Protein AF-A0A535S924-F1 (afdb_monomer)

Sequence (146 aa):
MAGTTSQRAAWAAGCSEAEKDLAYVTSVAIASPSGWWLDVETANSWCGQPGTNCTDLSLNQYTIQGLIDTLAASSTGPVGIYSSSYQWSSIVGSLSVSGASADWYASGLRSGKHVAAYCGSRASFSGAPVSIVQYVTSSTDRDFAC

Radius of gyration: 15.62 Å; Cα contacts (8 Å, |Δi|>4): 280; chains: 1; bounding box: 39×35×44 Å

Mean predicted aligned error: 3.02 Å

pLDDT: mean 96.08, std 4.2, range [61.19, 98.81]

Structure (mmCIF, N/CA/C/O backbone):
data_AF-A0A535S924-F1
#
_entry.id   AF-A0A535S924-F1
#
loop_
_atom_site.group_PDB
_atom_site.id
_ato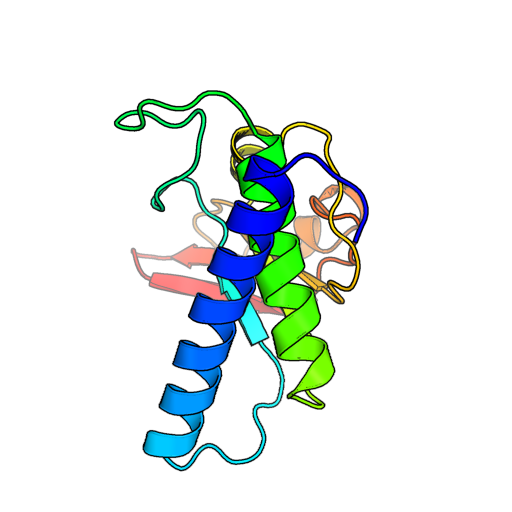m_site.type_symbol
_atom_site.label_atom_id
_atom_site.label_alt_id
_atom_site.label_comp_id
_atom_site.label_asym_id
_atom_site.label_entity_id
_atom_site.label_seq_id
_atom_site.pdbx_PDB_ins_code
_atom_site.Cartn_x
_atom_site.Cartn_y
_atom_site.Cartn_z
_atom_site.occupancy
_atom_site.B_iso_or_equiv
_atom_site.auth_seq_id
_atom_site.auth_comp_id
_atom_site.auth_asym_id
_atom_site.auth_atom_id
_atom_site.pdbx_PDB_model_num
ATOM 1 N N . MET A 1 1 ? -10.384 -3.509 20.148 1.00 61.19 1 MET A N 1
ATOM 2 C CA . MET A 1 1 ? -9.246 -2.849 19.479 1.00 61.19 1 MET A CA 1
ATOM 3 C C . MET A 1 1 ? -8.557 -1.909 20.462 1.00 61.19 1 MET A C 1
ATOM 5 O O . MET A 1 1 ? -9.249 -1.099 21.075 1.00 61.19 1 MET A O 1
ATOM 9 N N . ALA A 1 2 ? -7.244 -2.043 20.662 1.00 81.38 2 ALA A N 1
ATOM 10 C CA . ALA A 1 2 ? -6.459 -1.051 21.403 1.00 81.38 2 ALA A CA 1
ATOM 11 C C . ALA A 1 2 ? -6.297 0.240 20.569 1.00 81.38 2 ALA A C 1
ATOM 13 O O . ALA A 1 2 ? -6.602 0.235 19.381 1.00 81.38 2 ALA A O 1
ATOM 14 N N . GLY A 1 3 ? -5.870 1.341 21.188 1.00 92.38 3 GLY A N 1
ATOM 15 C CA . GLY A 1 3 ? -5.624 2.623 20.512 1.00 92.38 3 GLY A CA 1
ATOM 16 C C . GLY A 1 3 ? -6.442 3.788 21.076 1.00 92.38 3 GLY A C 1
ATOM 17 O O . GLY A 1 3 ? -7.324 3.612 21.920 1.00 92.38 3 GLY A O 1
ATOM 18 N N . THR A 1 4 ? -6.145 5.004 20.630 1.00 97.69 4 THR A N 1
ATOM 19 C CA . THR A 1 4 ? -6.910 6.217 20.951 1.00 97.69 4 THR A CA 1
ATOM 20 C C . THR A 1 4 ? -8.251 6.239 20.207 1.00 97.69 4 THR A C 1
ATOM 22 O O . THR A 1 4 ? -8.510 5.422 19.322 1.00 97.69 4 THR A O 1
ATOM 25 N N . THR A 1 5 ? -9.135 7.179 20.549 1.00 97.94 5 THR A N 1
ATOM 26 C CA . THR A 1 5 ? -10.388 7.379 19.797 1.00 97.94 5 THR A CA 1
ATOM 27 C C . THR A 1 5 ? -10.119 7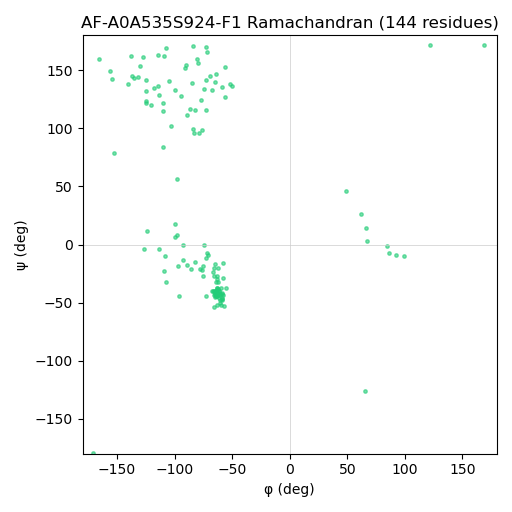.699 18.325 1.00 97.94 5 THR A C 1
ATOM 29 O O . THR A 1 5 ? -10.769 7.114 17.464 1.00 97.94 5 THR A O 1
ATOM 32 N N . SER A 1 6 ? -9.128 8.547 18.029 1.00 97.44 6 SER A N 1
ATOM 33 C CA . SER A 1 6 ? -8.752 8.895 16.652 1.00 97.44 6 SER A CA 1
ATOM 34 C C . SER A 1 6 ? -8.185 7.702 15.884 1.00 97.44 6 SER A C 1
ATOM 36 O O . SER A 1 6 ? -8.540 7.504 14.730 1.00 97.44 6 SER A O 1
ATOM 38 N N . GLN A 1 7 ? -7.370 6.864 16.530 1.00 98.25 7 GLN A N 1
ATOM 39 C CA . GLN A 1 7 ? -6.830 5.646 15.915 1.00 98.25 7 GLN A CA 1
ATOM 40 C C . GLN A 1 7 ? -7.934 4.640 15.570 1.00 98.25 7 GLN A C 1
ATOM 42 O O . GLN A 1 7 ? -7.972 4.117 14.461 1.00 98.25 7 GLN A O 1
ATOM 47 N N . ARG A 1 8 ? -8.894 4.417 16.479 1.00 98.44 8 ARG A N 1
ATOM 48 C CA . ARG A 1 8 ? -10.058 3.567 16.181 1.00 98.44 8 ARG A CA 1
ATOM 49 C C . ARG A 1 8 ? -10.922 4.133 15.053 1.00 98.44 8 ARG A C 1
ATOM 51 O O . ARG A 1 8 ? -11.439 3.363 14.253 1.00 98.44 8 ARG A O 1
ATOM 58 N N . ALA A 1 9 ? -11.076 5.456 14.983 1.00 98.25 9 ALA A N 1
ATOM 59 C CA . ALA A 1 9 ? -11.797 6.106 13.892 1.00 98.25 9 ALA A CA 1
ATOM 60 C C . ALA A 1 9 ? -11.060 5.964 12.548 1.00 98.25 9 ALA A C 1
ATOM 62 O O . ALA A 1 9 ? -11.703 5.697 11.540 1.00 98.25 9 ALA A O 1
ATOM 63 N N . ALA A 1 10 ? -9.728 6.082 12.537 1.00 98.31 10 ALA A N 1
ATOM 64 C CA . ALA A 1 10 ? -8.909 5.862 11.346 1.00 98.31 10 ALA A CA 1
ATOM 65 C C . ALA A 1 10 ? -9.011 4.411 10.847 1.00 98.31 10 ALA A C 1
ATOM 67 O O . ALA A 1 10 ? -9.261 4.176 9.670 1.00 98.31 10 ALA A O 1
ATOM 68 N N . TRP A 1 11 ? -8.945 3.436 11.757 1.00 98.62 11 TRP A N 1
ATOM 69 C CA . TRP A 1 11 ? -9.200 2.036 11.410 1.00 98.62 11 TRP A CA 1
ATOM 70 C C . TRP A 1 11 ? -10.594 1.823 10.826 1.00 98.62 11 TRP A C 1
ATOM 72 O O . TRP A 1 11 ? -10.717 1.223 9.765 1.00 98.62 11 TRP A O 1
ATOM 82 N N . ALA A 1 12 ? -11.632 2.388 11.449 1.00 98.56 12 ALA A N 1
ATOM 83 C CA . ALA A 1 12 ? -12.994 2.302 10.924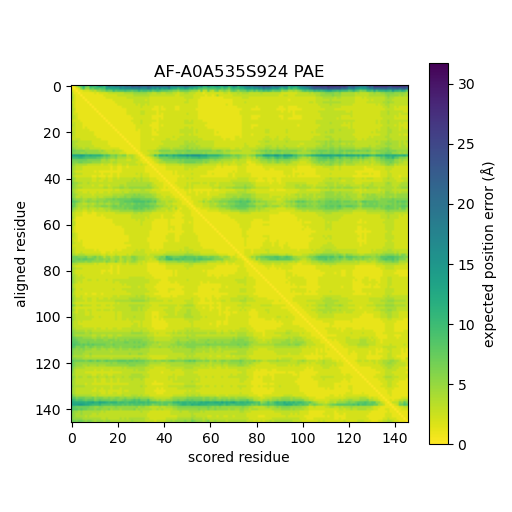 1.00 98.56 12 ALA A CA 1
ATOM 84 C C . ALA A 1 12 ? -13.141 2.970 9.543 1.00 98.56 12 ALA A C 1
ATOM 86 O O . ALA A 1 12 ? -13.924 2.499 8.721 1.00 98.56 12 ALA A O 1
ATOM 87 N N . ALA A 1 13 ? -12.383 4.036 9.260 1.00 98.06 13 ALA A N 1
ATOM 88 C CA . ALA A 1 13 ? -12.326 4.626 7.925 1.00 98.06 13 ALA A CA 1
ATOM 89 C C . ALA A 1 13 ? -11.720 3.643 6.911 1.00 98.06 13 ALA A C 1
ATOM 91 O O . ALA A 1 13 ? -12.297 3.449 5.847 1.00 98.06 13 ALA A O 1
ATOM 92 N N . GLY A 1 14 ? -10.629 2.957 7.269 1.00 98.44 14 GLY A N 1
ATOM 93 C CA . GLY A 1 14 ? -10.061 1.877 6.457 1.00 98.44 14 GLY A CA 1
ATOM 94 C C . GLY A 1 14 ? -11.047 0.737 6.192 1.00 98.44 14 GLY A C 1
ATOM 95 O O . GLY A 1 14 ? -11.175 0.289 5.056 1.00 98.44 14 GLY A O 1
ATOM 96 N N . CYS A 1 15 ? -11.801 0.314 7.211 1.00 98.69 15 CYS A N 1
ATOM 97 C CA . CYS A 1 15 ? -12.865 -0.679 7.045 1.00 98.69 15 CYS A CA 1
ATOM 98 C C . CYS A 1 15 ? -13.932 -0.219 6.046 1.00 98.69 15 CYS A C 1
ATOM 100 O O . CYS A 1 15 ? -14.306 -0.973 5.155 1.00 98.69 15 CYS A O 1
ATOM 102 N N . SER A 1 16 ? -14.382 1.032 6.166 1.00 98.62 16 SER A N 1
ATOM 103 C CA . SER A 1 16 ? -15.393 1.613 5.279 1.00 98.62 16 SER A CA 1
ATOM 104 C C . SER A 1 16 ? -14.935 1.658 3.818 1.00 98.62 16 SER A C 1
ATOM 106 O O . SER A 1 16 ? -15.719 1.353 2.922 1.00 98.62 16 SER A O 1
ATOM 108 N N . GLU A 1 17 ? -13.665 1.984 3.550 1.00 98.19 17 GLU A N 1
ATOM 109 C CA . GLU A 1 17 ? -13.128 1.930 2.183 1.00 98.19 17 GLU A CA 1
ATOM 110 C C . GLU A 1 17 ? -13.072 0.488 1.646 1.00 98.19 17 GLU A C 1
ATOM 112 O O . GLU A 1 17 ? -13.545 0.237 0.539 1.00 98.19 17 GLU A O 1
ATOM 117 N N . ALA A 1 18 ? -12.629 -0.488 2.449 1.00 98.06 18 ALA A N 1
ATOM 118 C CA . ALA A 1 18 ? -12.650 -1.898 2.043 1.00 98.06 18 ALA A CA 1
ATOM 119 C C . ALA A 1 18 ? -14.075 -2.414 1.763 1.00 98.06 18 ALA A C 1
ATOM 121 O O . ALA A 1 18 ? -14.292 -3.153 0.805 1.00 98.06 18 ALA A O 1
ATOM 122 N N . GLU A 1 19 ? -15.065 -2.022 2.569 1.00 97.94 19 GLU A N 1
ATOM 123 C CA . GLU A 1 19 ? -16.474 -2.370 2.344 1.00 97.94 19 GLU A CA 1
ATOM 124 C C . GLU A 1 19 ? -17.005 -1.797 1.023 1.00 97.94 19 GLU A C 1
ATOM 126 O O . GLU A 1 19 ? -17.747 -2.482 0.312 1.00 97.94 19 GLU A O 1
ATOM 131 N N . LYS A 1 20 ? -16.604 -0.573 0.651 1.00 97.94 20 LYS A N 1
ATOM 132 C CA . LYS A 1 20 ? -16.951 0.010 -0.655 1.00 97.94 20 LYS A CA 1
ATOM 133 C C . LYS A 1 20 ? -16.334 -0.780 -1.802 1.00 97.94 20 LYS A C 1
ATOM 135 O O . LYS A 1 20 ? -17.035 -1.052 -2.776 1.00 97.94 20 LYS A O 1
ATOM 140 N N . ASP A 1 21 ? -15.073 -1.181 -1.682 1.00 96.56 21 ASP A N 1
ATOM 141 C CA . ASP A 1 21 ? -14.391 -1.973 -2.708 1.00 96.56 21 ASP A CA 1
ATOM 142 C C . ASP A 1 21 ? -15.031 -3.359 -2.870 1.00 96.56 21 ASP A C 1
ATOM 144 O O . ASP A 1 21 ? -15.296 -3.804 -3.990 1.00 96.56 21 ASP A O 1
ATOM 148 N N . LEU A 1 22 ? -15.379 -4.016 -1.760 1.00 95.81 22 LEU A N 1
ATOM 149 C CA . LEU A 1 22 ? -16.123 -5.281 -1.745 1.00 95.81 22 LEU A CA 1
ATOM 150 C C . LEU A 1 22 ? -17.508 -5.144 -2.403 1.00 95.81 22 LEU A C 1
ATOM 152 O O . LEU A 1 22 ? -17.926 -5.999 -3.196 1.00 95.81 22 LEU A O 1
ATOM 156 N N . ALA A 1 23 ? -18.221 -4.053 -2.118 1.00 95.81 23 ALA A N 1
ATOM 157 C CA . ALA A 1 23 ? -19.492 -3.749 -2.766 1.00 95.81 23 ALA A CA 1
ATOM 158 C C . ALA A 1 23 ? -19.311 -3.489 -4.270 1.00 95.81 23 ALA A C 1
ATOM 160 O O . ALA A 1 23 ? -20.112 -3.967 -5.079 1.00 95.81 23 ALA A O 1
ATOM 161 N N . TYR A 1 24 ? -18.243 -2.789 -4.661 1.00 96.38 24 TYR A N 1
ATOM 162 C CA . TYR A 1 24 ? -17.933 -2.511 -6.059 1.00 96.38 24 TYR A CA 1
ATOM 163 C C . TYR A 1 24 ? -17.657 -3.795 -6.844 1.00 96.38 24 TYR A C 1
ATOM 165 O O . TYR A 1 24 ? -18.323 -4.025 -7.855 1.00 96.38 24 TYR A O 1
ATOM 173 N N . VAL A 1 25 ? -16.758 -4.668 -6.375 1.00 95.00 25 VAL A N 1
ATOM 174 C CA . VAL A 1 25 ? -16.454 -5.933 -7.074 1.00 95.00 25 VAL A CA 1
ATOM 175 C C . VAL A 1 25 ? -17.700 -6.812 -7.209 1.00 95.00 25 VAL A C 1
ATOM 177 O O . VAL A 1 25 ? -17.943 -7.381 -8.274 1.00 95.00 25 VAL A O 1
ATOM 180 N N . THR A 1 26 ? -18.562 -6.822 -6.188 1.00 93.94 26 THR A N 1
ATOM 181 C CA . THR A 1 26 ? -19.865 -7.500 -6.244 1.00 93.94 26 THR A CA 1
ATOM 182 C C . THR A 1 26 ? -20.764 -6.892 -7.3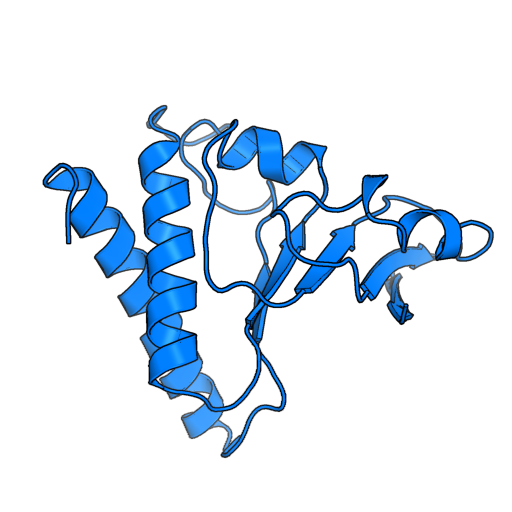24 1.00 93.94 26 THR A C 1
ATOM 184 O O . THR A 1 26 ? -21.380 -7.623 -8.100 1.00 93.94 26 THR A O 1
ATOM 187 N N . SER A 1 27 ? -20.815 -5.558 -7.421 1.00 96.69 27 SER A N 1
ATOM 188 C CA . SER A 1 27 ? -21.646 -4.843 -8.401 1.00 96.69 27 SER A CA 1
ATOM 189 C C . SER A 1 27 ? -21.251 -5.117 -9.857 1.00 96.69 27 SER A C 1
ATOM 191 O O . SER A 1 27 ? -22.107 -5.077 -10.740 1.00 96.69 27 SER A O 1
ATOM 193 N N . VAL A 1 28 ? -19.981 -5.456 -10.104 1.00 96.88 28 VAL A N 1
ATOM 194 C CA . VAL A 1 28 ? -19.461 -5.843 -11.427 1.00 96.88 28 VAL A CA 1
ATOM 195 C C . VAL A 1 28 ? -19.346 -7.364 -11.600 1.00 96.88 28 VAL A C 1
ATOM 197 O O . VAL A 1 28 ? -18.665 -7.837 -12.507 1.00 96.88 28 VAL A O 1
ATOM 200 N N . ALA A 1 29 ? -20.034 -8.137 -10.752 1.00 95.56 29 ALA A N 1
ATOM 201 C CA . ALA A 1 29 ? -20.113 -9.599 -10.790 1.00 95.56 29 ALA A CA 1
ATOM 202 C C . ALA A 1 29 ? -18.772 -10.344 -10.610 1.00 95.56 29 ALA A C 1
ATOM 204 O O . ALA A 1 29 ? -18.628 -11.492 -11.038 1.00 95.56 29 ALA A O 1
ATOM 205 N N . ILE A 1 30 ? -17.798 -9.736 -9.927 1.00 92.12 30 ILE A N 1
ATOM 206 C CA . ILE A 1 30 ? -16.589 -10.426 -9.467 1.00 92.12 30 ILE A CA 1
ATOM 207 C C . ILE A 1 30 ? -16.921 -11.111 -8.135 1.00 92.12 30 ILE A C 1
ATOM 209 O O . ILE A 1 30 ? -16.950 -10.483 -7.082 1.00 92.12 30 ILE A O 1
ATOM 213 N N . ALA A 1 31 ? -17.191 -12.416 -8.188 1.00 81.25 31 ALA A N 1
ATOM 214 C CA . ALA A 1 31 ? -17.651 -13.184 -7.025 1.00 81.25 31 ALA A CA 1
ATOM 215 C C . ALA A 1 31 ? -16.520 -13.723 -6.128 1.00 81.25 31 ALA A C 1
ATOM 217 O O . ALA A 1 31 ? -16.758 -14.090 -4.979 1.00 81.25 31 ALA A O 1
ATOM 218 N N . SER A 1 32 ? -15.296 -13.851 -6.645 1.00 85.00 32 SER A N 1
ATOM 219 C CA . SER A 1 32 ? -14.168 -14.448 -5.913 1.00 85.00 32 SER A CA 1
ATOM 220 C C . SER A 1 32 ? -12.845 -13.871 -6.420 1.00 85.00 32 SER A C 1
ATOM 222 O O . SER A 1 32 ? -12.177 -14.504 -7.243 1.00 85.00 32 SER A O 1
ATOM 224 N N . PRO A 1 33 ? -12.478 -12.648 -5.996 1.00 89.00 33 PRO A N 1
ATOM 225 C CA . PRO A 1 33 ? -11.202 -12.060 -6.378 1.00 89.00 33 PRO A CA 1
ATOM 226 C C . PRO A 1 33 ? -10.052 -12.961 -5.915 1.00 89.00 33 PRO A C 1
ATOM 228 O O . PRO A 1 33 ? -10.042 -13.461 -4.790 1.00 89.00 33 PRO A O 1
ATOM 231 N N . SER A 1 34 ? -9.066 -13.174 -6.790 1.00 92.50 34 SER A N 1
ATOM 232 C CA . SER A 1 34 ? -7.892 -14.003 -6.480 1.00 92.50 34 SER A CA 1
ATOM 233 C C . SER A 1 34 ? -6.941 -13.355 -5.472 1.00 92.50 34 SER A C 1
ATOM 235 O O . SER A 1 34 ? -6.011 -14.010 -5.019 1.00 92.50 34 SER A O 1
ATOM 237 N N . GLY A 1 35 ? -7.163 -12.087 -5.131 1.00 95.19 35 GLY A N 1
ATOM 238 C CA . GLY A 1 35 ? -6.407 -11.320 -4.154 1.00 95.19 35 GLY A CA 1
ATOM 239 C C . GLY A 1 35 ? -6.764 -9.838 -4.226 1.00 95.19 35 GLY A C 1
ATOM 240 O O . GLY A 1 35 ? -7.466 -9.404 -5.142 1.00 95.19 35 GLY A O 1
ATOM 241 N N . TRP A 1 36 ? -6.255 -9.081 -3.264 1.00 97.62 36 TRP A N 1
ATOM 242 C CA . TRP A 1 36 ? -6.398 -7.636 -3.153 1.00 97.62 36 TRP A CA 1
ATOM 243 C C . TRP A 1 36 ? -5.021 -6.993 -3.067 1.00 97.62 36 TRP A C 1
ATOM 245 O O . TRP A 1 36 ? -4.138 -7.525 -2.399 1.00 97.62 36 TRP A O 1
ATOM 255 N N . TRP A 1 37 ? -4.848 -5.842 -3.709 1.00 98.00 37 TRP A N 1
ATOM 256 C CA . TRP A 1 37 ? -3.645 -5.024 -3.588 1.00 98.00 37 TRP A CA 1
ATOM 257 C C . TRP A 1 37 ? -4.036 -3.653 -3.061 1.00 98.00 37 TRP A C 1
ATOM 259 O O . TRP A 1 37 ? -4.831 -2.956 -3.685 1.00 98.00 37 TRP A O 1
ATOM 269 N N . LEU A 1 38 ? -3.486 -3.281 -1.908 1.00 98.50 38 LEU A N 1
ATOM 270 C CA . LEU A 1 38 ? -3.640 -1.939 -1.361 1.00 98.50 38 LEU A CA 1
ATOM 271 C C . LEU A 1 38 ? -2.622 -1.015 -2.021 1.00 98.50 38 LEU A C 1
ATOM 273 O O . LEU A 1 38 ? -1.419 -1.202 -1.839 1.00 98.50 38 LEU A O 1
ATOM 277 N N . ASP A 1 39 ? -3.100 -0.022 -2.761 1.00 98.06 39 ASP A N 1
ATOM 278 C CA . ASP A 1 39 ? -2.253 1.009 -3.355 1.00 98.06 39 ASP A CA 1
ATOM 279 C C . ASP A 1 39 ? -1.869 2.059 -2.297 1.00 98.06 39 ASP A C 1
ATOM 281 O O . ASP A 1 39 ? -2.637 2.968 -1.962 1.00 98.06 39 ASP A O 1
ATOM 285 N N . VAL A 1 40 ? -0.686 1.890 -1.698 1.00 98.50 40 VAL A N 1
ATOM 286 C CA . VAL A 1 40 ? -0.178 2.760 -0.632 1.00 98.50 40 VAL A CA 1
ATOM 287 C C . VAL A 1 40 ? 0.995 3.574 -1.160 1.00 98.50 40 VAL A C 1
ATOM 289 O O . VAL A 1 40 ? 2.169 3.254 -0.953 1.00 98.50 40 VAL A O 1
ATOM 292 N N . GLU A 1 41 ? 0.666 4.682 -1.815 1.00 97.25 41 GLU A N 1
ATOM 293 C CA . GLU A 1 41 ? 1.645 5.591 -2.397 1.00 97.25 41 GLU A CA 1
ATOM 294 C C . GLU A 1 41 ? 1.463 7.053 -1.974 1.00 97.25 41 GLU A C 1
ATOM 296 O O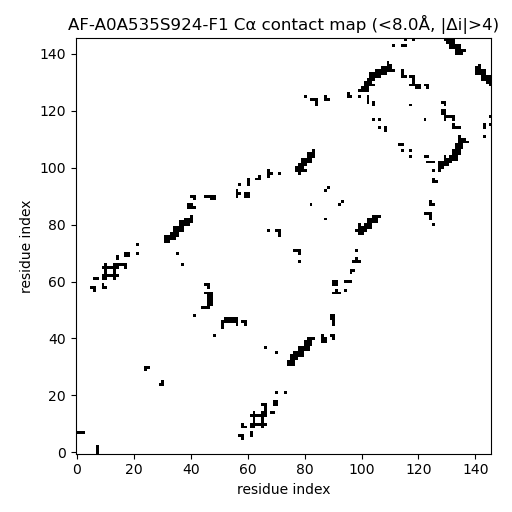 . GLU A 1 41 ? 0.408 7.480 -1.505 1.00 97.25 41 GLU A O 1
ATOM 301 N N . THR A 1 42 ? 2.517 7.852 -2.146 1.00 96.50 42 THR A N 1
ATOM 302 C CA . THR A 1 42 ? 2.542 9.281 -1.783 1.00 96.50 42 THR A CA 1
ATOM 303 C C . THR A 1 42 ? 1.696 10.166 -2.700 1.00 96.50 42 THR A C 1
ATOM 305 O O . THR A 1 42 ? 1.565 11.354 -2.425 1.00 96.50 42 THR A O 1
ATOM 308 N N . ALA A 1 43 ? 1.151 9.624 -3.795 1.00 93.56 43 ALA A N 1
ATOM 309 C CA . ALA A 1 43 ? 0.165 10.322 -4.619 1.00 93.56 43 ALA A CA 1
ATOM 310 C C . ALA A 1 43 ? -1.228 10.359 -3.955 1.00 93.56 43 ALA A C 1
ATOM 312 O O . ALA A 1 43 ? -2.044 11.218 -4.293 1.00 93.56 43 ALA A O 1
ATOM 313 N N . ASN A 1 44 ? -1.474 9.479 -2.977 1.00 93.62 44 ASN A N 1
ATOM 314 C CA . ASN A 1 44 ? -2.692 9.455 -2.170 1.00 93.62 44 ASN A CA 1
ATOM 315 C C . ASN A 1 44 ? -2.610 10.439 -0.988 1.00 93.62 44 ASN A C 1
ATOM 317 O O . ASN A 1 44 ? -1.565 11.016 -0.679 1.00 93.62 44 ASN A O 1
ATOM 321 N N . SER A 1 45 ? -3.737 10.643 -0.304 1.00 92.00 45 SER A N 1
ATOM 322 C CA . SER A 1 45 ? -3.829 11.563 0.838 1.00 92.00 45 SER A CA 1
ATOM 323 C C . SER A 1 45 ? -3.511 10.858 2.156 1.00 92.00 45 SER A C 1
ATOM 325 O O . SER A 1 45 ? -4.309 10.060 2.640 1.00 92.00 45 SER A O 1
ATOM 327 N N . TRP A 1 46 ? -2.380 11.205 2.773 1.00 96.81 46 TRP A N 1
ATOM 328 C CA . TRP A 1 46 ? -1.923 10.621 4.039 1.00 96.81 46 TRP A CA 1
ATOM 329 C C . TRP A 1 46 ? -1.509 11.700 5.038 1.00 96.81 46 TRP A C 1
ATOM 331 O O . TRP A 1 46 ? -0.904 12.701 4.653 1.00 96.81 46 TRP A O 1
ATOM 341 N N . CYS A 1 47 ? -1.764 11.485 6.334 1.00 96.69 47 CYS A N 1
ATOM 342 C CA . CYS A 1 47 ? -1.198 12.335 7.384 1.00 96.69 47 CYS A CA 1
ATOM 343 C C . CYS A 1 47 ? 0.325 12.438 7.214 1.00 96.69 47 CYS A C 1
ATOM 345 O O . CYS A 1 47 ? 0.984 11.440 6.932 1.00 96.69 47 CYS A O 1
ATOM 347 N N . GLY A 1 48 ? 0.882 13.635 7.384 1.00 94.94 48 GLY A N 1
ATOM 348 C CA . GLY A 1 48 ? 2.305 13.922 7.208 1.00 94.94 48 GLY A CA 1
ATOM 349 C C . GLY A 1 48 ? 2.718 14.254 5.771 1.00 94.94 48 GLY A C 1
ATOM 350 O O . GLY A 1 48 ? 3.853 14.680 5.571 1.00 94.94 48 GLY A O 1
ATOM 351 N N . GLN A 1 49 ? 1.824 14.115 4.783 1.00 94.12 49 GLN A N 1
ATOM 352 C CA . GLN A 1 49 ? 2.101 14.483 3.391 1.00 94.12 49 GLN A CA 1
ATOM 353 C C . GLN A 1 49 ? 1.719 15.941 3.081 1.00 94.12 49 GLN A C 1
ATOM 355 O O . GLN A 1 49 ? 0.824 16.501 3.732 1.00 94.12 49 GLN A O 1
ATOM 360 N N . PRO A 1 50 ? 2.359 16.569 2.072 1.00 92.69 50 PRO A N 1
ATOM 361 C CA . PRO A 1 50 ? 1.986 17.899 1.602 1.00 92.69 50 PRO A CA 1
ATOM 362 C C . PRO A 1 50 ? 0.486 18.010 1.310 1.00 92.69 50 PRO A C 1
ATOM 364 O O . PRO A 1 50 ? -0.110 17.123 0.709 1.00 92.69 50 PRO A O 1
ATOM 367 N N . GLY A 1 51 ? -0.130 19.114 1.734 1.00 89.50 51 GLY A N 1
ATOM 368 C CA . GLY A 1 51 ? -1.568 19.340 1.549 1.00 89.50 51 GLY A CA 1
ATOM 369 C C . GLY A 1 51 ? -2.465 18.716 2.624 1.00 89.50 51 GLY A C 1
ATOM 370 O O . GLY A 1 51 ? -3.672 18.935 2.585 1.00 89.50 51 GLY A O 1
ATOM 371 N N . THR A 1 52 ? -1.906 18.014 3.617 1.00 91.25 52 THR A N 1
ATOM 372 C CA . THR A 1 52 ? -2.667 17.515 4.774 1.00 91.25 52 THR A CA 1
ATOM 373 C C . THR A 1 52 ? -2.395 18.343 6.031 1.00 91.25 52 THR A C 1
ATOM 375 O O . THR A 1 52 ? -1.267 18.752 6.296 1.00 91.25 52 THR A O 1
ATOM 378 N N . ASN A 1 53 ? -3.434 18.596 6.832 1.00 92.81 53 ASN A N 1
ATOM 379 C CA . ASN A 1 53 ? -3.305 19.237 8.146 1.00 92.81 53 ASN A CA 1
ATOM 380 C C . ASN A 1 53 ? -3.294 18.178 9.261 1.00 92.81 53 ASN A C 1
ATOM 382 O O . ASN A 1 53 ? -4.159 18.156 10.135 1.00 92.81 53 ASN A O 1
ATOM 386 N N . CYS A 1 54 ? -2.363 17.232 9.164 1.00 94.62 54 CYS A N 1
ATOM 387 C CA . CYS A 1 54 ? -2.214 16.117 10.092 1.00 94.62 54 CYS A CA 1
ATOM 388 C C . CYS A 1 54 ? -0.760 15.637 10.078 1.00 94.62 54 CYS A C 1
ATOM 390 O O . CYS A 1 54 ? -0.148 15.602 9.016 1.00 94.62 54 CYS A O 1
ATOM 392 N N . THR A 1 55 ? -0.206 15.246 11.227 1.00 95.69 55 THR A N 1
ATOM 393 C CA . THR A 1 55 ? 1.180 14.740 11.349 1.00 95.69 55 THR A CA 1
ATOM 394 C C . THR A 1 55 ? 1.276 13.376 12.035 1.00 95.69 55 THR A C 1
ATOM 396 O O . THR A 1 55 ? 2.361 12.807 12.126 1.00 95.69 55 THR A O 1
ATOM 399 N N . ASP A 1 56 ? 0.156 12.834 12.516 1.00 97.31 56 ASP A N 1
ATOM 400 C CA . ASP A 1 56 ? 0.119 11.559 13.230 1.00 97.31 56 ASP A CA 1
ATOM 401 C C . ASP A 1 56 ? 0.069 10.384 12.242 1.00 97.31 56 ASP A C 1
ATOM 403 O O . ASP A 1 56 ? -0.998 9.988 11.768 1.00 97.31 56 ASP A O 1
ATOM 407 N N . LEU A 1 57 ? 1.238 9.811 11.940 1.00 98.19 57 LEU A N 1
ATOM 408 C CA . LEU A 1 57 ? 1.364 8.663 11.033 1.00 98.19 57 LEU A CA 1
ATOM 409 C C . LEU A 1 57 ? 0.692 7.393 11.575 1.00 98.19 57 LEU A C 1
ATOM 411 O O . LEU A 1 57 ? 0.412 6.475 10.804 1.00 98.19 57 LEU A O 1
ATOM 415 N N . SER A 1 58 ? 0.387 7.329 12.879 1.00 98.19 58 SER A N 1
ATOM 416 C CA . SER A 1 58 ? -0.360 6.193 13.421 1.00 98.19 58 SER A CA 1
ATOM 417 C C . SER A 1 58 ? -1.780 6.137 12.871 1.00 98.19 58 SER A C 1
ATOM 419 O O . SER A 1 58 ? -2.321 5.049 12.718 1.00 98.19 58 SER A O 1
ATOM 421 N N . LEU A 1 59 ? -2.364 7.271 12.470 1.00 98.44 59 LEU A N 1
ATOM 422 C CA . LEU A 1 59 ? -3.666 7.267 11.806 1.00 98.44 59 LEU A CA 1
ATOM 423 C C . LEU A 1 59 ? -3.590 6.550 10.454 1.00 98.44 59 LEU A C 1
ATOM 425 O O . LEU A 1 59 ? -4.439 5.713 10.173 1.00 98.44 59 LEU A O 1
ATOM 429 N N . ASN A 1 60 ? -2.532 6.783 9.669 1.00 98.50 60 ASN A N 1
ATOM 430 C CA . ASN A 1 60 ? -2.317 6.077 8.402 1.00 98.50 60 ASN A CA 1
ATOM 431 C C . ASN A 1 60 ? -2.161 4.565 8.633 1.00 98.50 60 ASN A C 1
ATOM 433 O O . ASN A 1 60 ? -2.808 3.768 7.957 1.00 98.50 60 ASN A O 1
ATOM 437 N N . GLN A 1 61 ? -1.350 4.169 9.624 1.00 98.5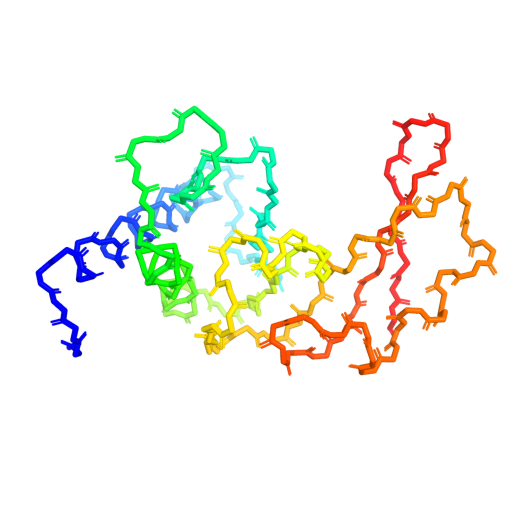0 61 GLN A N 1
ATOM 438 C CA . GLN A 1 61 ? -1.147 2.758 9.968 1.00 98.50 61 GLN A CA 1
ATOM 439 C C . GLN A 1 61 ? -2.455 2.070 10.390 1.00 98.50 61 GLN A C 1
ATOM 441 O O . GLN A 1 61 ? -2.730 0.964 9.926 1.00 98.50 61 GLN A O 1
ATOM 446 N N . TYR A 1 62 ? -3.286 2.719 11.214 1.00 98.69 62 TYR A N 1
ATOM 447 C CA . TYR A 1 62 ? -4.587 2.173 11.614 1.00 98.69 62 TYR A CA 1
ATOM 448 C C . TYR A 1 62 ? -5.558 2.078 10.431 1.00 98.69 62 TYR A C 1
ATOM 450 O O . TYR A 1 62 ? -6.241 1.064 10.314 1.00 98.69 62 TYR A O 1
ATOM 458 N N . THR A 1 63 ? -5.591 3.069 9.532 1.00 98.62 63 THR A N 1
ATOM 459 C CA . THR A 1 63 ? -6.388 3.005 8.293 1.00 98.62 63 THR A CA 1
ATOM 460 C C . THR A 1 63 ? -5.981 1.813 7.428 1.00 98.62 63 THR A C 1
ATOM 462 O O . THR A 1 63 ? -6.838 1.038 7.011 1.00 98.62 63 THR A O 1
ATOM 465 N N . ILE A 1 64 ? -4.678 1.608 7.203 1.00 98.69 64 ILE A N 1
ATOM 466 C CA . ILE A 1 64 ? -4.180 0.464 6.423 1.00 98.69 64 ILE A CA 1
ATOM 467 C C . ILE A 1 64 ? -4.528 -0.860 7.118 1.00 98.69 64 ILE A C 1
ATOM 469 O O . ILE A 1 64 ? -4.964 -1.799 6.458 1.00 98.69 64 ILE A O 1
ATOM 473 N N . GLN A 1 65 ? -4.414 -0.938 8.448 1.00 98.69 65 GLN A N 1
ATOM 474 C CA . GLN A 1 65 ? -4.824 -2.134 9.189 1.00 98.69 65 GLN A CA 1
ATOM 475 C C . GLN A 1 65 ? -6.333 -2.406 9.053 1.00 98.69 65 GLN A C 1
ATO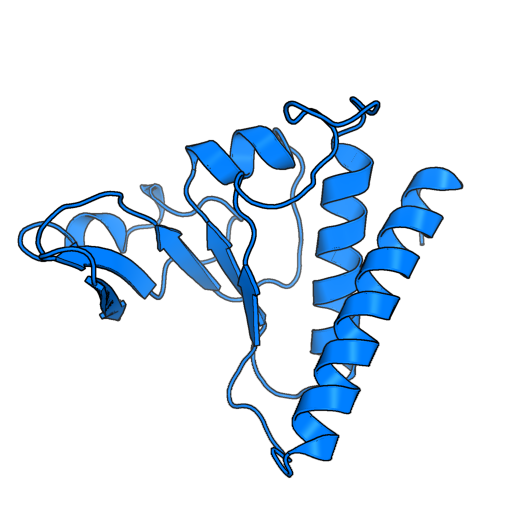M 477 O O . GLN A 1 65 ? -6.723 -3.559 8.915 1.00 98.69 65 GLN A O 1
ATOM 482 N N . GLY A 1 66 ? -7.177 -1.368 9.027 1.00 98.50 66 GLY A N 1
ATOM 483 C CA . GLY A 1 66 ? -8.625 -1.502 8.818 1.00 98.50 66 GLY A CA 1
ATOM 484 C C . GLY A 1 66 ? -8.990 -2.061 7.449 1.00 98.50 66 GLY A C 1
ATOM 485 O O . GLY A 1 66 ? -9.863 -2.928 7.354 1.00 98.50 66 GLY A O 1
ATOM 486 N N . LEU A 1 67 ? -8.275 -1.632 6.405 1.00 98.69 67 LEU A N 1
ATOM 487 C CA . LEU A 1 67 ? -8.385 -2.211 5.065 1.00 98.69 67 LEU A CA 1
ATOM 488 C C . LEU A 1 67 ? -8.036 -3.708 5.086 1.00 98.69 67 LEU A C 1
ATOM 490 O O . LEU A 1 67 ? -8.835 -4.533 4.644 1.00 98.69 67 LEU A O 1
ATOM 494 N N . ILE A 1 68 ? -6.871 -4.065 5.645 1.00 98.50 68 ILE A N 1
ATOM 495 C CA . ILE A 1 68 ? -6.396 -5.458 5.700 1.00 98.50 68 ILE A CA 1
ATOM 496 C C . ILE A 1 68 ? -7.372 -6.344 6.479 1.00 98.50 68 ILE A C 1
ATOM 498 O O . ILE A 1 68 ? -7.775 -7.389 5.971 1.00 98.50 68 ILE A 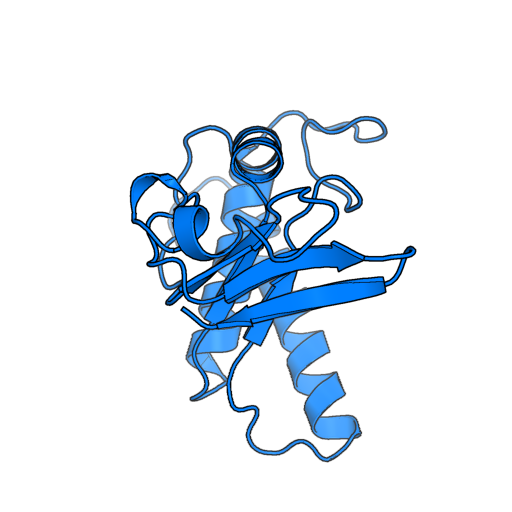O 1
ATOM 502 N N . ASP A 1 69 ? -7.775 -5.927 7.682 1.00 98.12 69 ASP A N 1
ATOM 503 C CA . ASP A 1 69 ? -8.660 -6.706 8.555 1.00 98.12 69 ASP A CA 1
ATOM 504 C C . ASP A 1 69 ? -10.003 -6.998 7.871 1.00 98.12 69 ASP A C 1
ATOM 506 O O . ASP A 1 69 ? -10.509 -8.120 7.919 1.00 98.12 69 ASP A O 1
ATOM 510 N N . THR A 1 70 ? -10.568 -5.995 7.197 1.00 98.12 70 THR A N 1
ATOM 511 C CA . THR A 1 70 ? -11.887 -6.092 6.557 1.00 98.12 70 THR A CA 1
ATOM 512 C C . THR A 1 70 ? -11.850 -6.969 5.312 1.00 98.12 70 THR A C 1
ATOM 514 O O . THR A 1 70 ? -12.720 -7.828 5.136 1.00 98.12 70 THR A O 1
ATOM 517 N N . LEU A 1 71 ? -10.828 -6.802 4.467 1.00 97.38 71 LEU A N 1
ATOM 518 C CA . LEU A 1 71 ? -10.639 -7.633 3.279 1.00 97.38 71 LEU A CA 1
ATOM 519 C C . LEU A 1 71 ? -10.361 -9.088 3.662 1.00 97.38 71 LEU A C 1
ATOM 521 O O . LEU A 1 71 ? -10.995 -9.986 3.114 1.00 97.38 71 LEU A O 1
ATOM 525 N N . ALA A 1 72 ? -9.487 -9.331 4.641 1.00 95.81 72 ALA A N 1
ATOM 526 C CA . ALA A 1 72 ? -9.174 -10.681 5.108 1.00 95.81 72 ALA A CA 1
ATOM 527 C C . ALA A 1 72 ? -10.383 -11.386 5.750 1.00 95.81 72 ALA A C 1
ATOM 529 O O . ALA A 1 72 ? -10.519 -12.602 5.636 1.00 95.81 72 ALA A O 1
ATOM 530 N N . ALA A 1 73 ? -11.275 -10.641 6.410 1.00 95.81 73 ALA A N 1
ATOM 531 C CA . ALA A 1 73 ? -12.501 -11.196 6.981 1.00 95.81 73 ALA A CA 1
ATOM 532 C C . ALA A 1 73 ? -13.584 -11.498 5.928 1.00 95.81 73 ALA A C 1
ATOM 534 O O . ALA A 1 73 ? -14.421 -12.374 6.149 1.00 95.81 73 ALA A O 1
ATOM 535 N N . SER A 1 74 ? -13.580 -10.781 4.801 1.00 92.94 74 SER A N 1
ATOM 536 C CA . SER A 1 74 ? -14.672 -10.804 3.812 1.00 92.94 74 SER A CA 1
ATOM 537 C C . SER A 1 74 ? -14.317 -11.517 2.504 1.00 92.94 74 SER A C 1
ATOM 539 O O . SER A 1 74 ? -15.191 -11.755 1.673 1.00 92.94 74 SER A O 1
ATOM 541 N N . SER A 1 75 ? -13.044 -11.854 2.297 1.00 88.94 75 SER A N 1
ATOM 542 C CA . SER A 1 75 ? -12.523 -12.467 1.077 1.00 88.94 75 SER A CA 1
ATOM 543 C C . SER A 1 75 ? -11.554 -13.598 1.410 1.00 88.94 75 SER A C 1
ATOM 545 O O . SER A 1 75 ? -10.780 -13.524 2.357 1.00 88.94 75 SER A O 1
ATOM 547 N N . THR A 1 76 ? -11.558 -14.647 0.588 1.00 88.62 76 THR A N 1
ATOM 548 C CA . THR A 1 76 ? -10.578 -15.743 0.673 1.00 88.62 76 THR A CA 1
ATOM 549 C C . THR A 1 76 ? -9.258 -15.415 -0.024 1.00 88.62 76 THR A C 1
ATOM 551 O O . THR A 1 76 ? -8.278 -16.135 0.152 1.00 88.62 76 THR A O 1
ATOM 554 N N . GLY A 1 77 ? -9.238 -14.378 -0.866 1.00 92.12 77 GLY A N 1
ATOM 555 C CA . GLY A 1 77 ? -8.038 -13.945 -1.576 1.00 92.12 77 GLY A CA 1
ATOM 556 C C . GLY A 1 77 ? -7.024 -13.258 -0.644 1.00 92.12 77 GLY A C 1
ATOM 557 O O . GLY A 1 77 ? -7.447 -12.500 0.230 1.00 92.12 77 GLY A O 1
ATOM 558 N N . PRO A 1 78 ? -5.706 -13.483 -0.832 1.00 96.44 78 PRO A N 1
ATOM 559 C CA . PRO A 1 78 ? -4.644 -12.789 -0.101 1.00 96.44 78 PRO A CA 1
ATOM 560 C C . PRO A 1 78 ? -4.730 -11.264 -0.235 1.00 96.44 78 PRO A C 1
ATOM 562 O O . PRO A 1 78 ? -5.191 -10.754 -1.256 1.00 96.44 78 PRO A O 1
ATOM 565 N N . VAL A 1 79 ? -4.220 -10.544 0.766 1.00 98.38 79 VAL A N 1
ATOM 566 C CA . VAL A 1 79 ? -4.100 -9.079 0.747 1.00 98.38 79 VAL A CA 1
ATOM 567 C C . VAL A 1 79 ? -2.624 -8.710 0.648 1.00 98.38 79 VAL A C 1
ATOM 569 O O . VAL A 1 79 ? -1.845 -9.000 1.553 1.00 98.38 79 VAL A O 1
ATOM 572 N N . GLY A 1 80 ? -2.227 -8.085 -0.451 1.00 98.50 80 GLY A N 1
ATOM 573 C CA . GLY A 1 80 ? -0.900 -7.517 -0.647 1.00 98.50 80 GLY A CA 1
ATOM 574 C C . GLY A 1 80 ? -0.908 -5.991 -0.593 1.00 98.50 80 GLY A C 1
ATOM 575 O O . GLY A 1 80 ? -1.963 -5.355 -0.607 1.00 98.50 80 GLY A O 1
ATOM 576 N N . ILE A 1 81 ? 0.280 -5.393 -0.539 1.00 98.81 81 ILE A N 1
ATOM 577 C CA . ILE A 1 81 ? 0.463 -3.937 -0.522 1.00 98.81 81 ILE A CA 1
ATOM 578 C C . ILE A 1 81 ? 1.391 -3.536 -1.663 1.00 98.81 81 ILE A C 1
ATOM 580 O O . ILE A 1 81 ? 2.456 -4.124 -1.831 1.00 98.81 81 ILE A O 1
ATOM 584 N N . TYR A 1 82 ? 1.002 -2.521 -2.427 1.00 98.62 82 TYR A N 1
ATOM 585 C CA . TYR A 1 82 ? 1.865 -1.833 -3.376 1.00 98.62 82 TYR A CA 1
ATOM 586 C C . TYR A 1 82 ? 2.493 -0.600 -2.722 1.00 98.62 82 TYR A C 1
ATOM 588 O O . TYR A 1 82 ? 1.788 0.219 -2.133 1.00 98.62 82 TYR A O 1
ATOM 596 N N . SER A 1 83 ? 3.821 -0.486 -2.798 1.00 98.69 83 SER A N 1
ATOM 597 C CA . SER A 1 83 ? 4.569 0.705 -2.376 1.00 98.69 83 SER A CA 1
ATOM 598 C C . SER A 1 83 ? 6.043 0.614 -2.787 1.00 98.69 83 SER A C 1
ATOM 600 O O . SER A 1 83 ? 6.511 -0.381 -3.339 1.00 98.69 83 SER A O 1
ATOM 602 N N . SER A 1 84 ? 6.819 1.638 -2.443 1.00 98.12 84 SER A N 1
ATOM 603 C CA . SER A 1 84 ? 8.283 1.579 -2.359 1.00 98.12 84 SER A CA 1
ATOM 604 C C . SER A 1 84 ? 8.730 1.782 -0.913 1.00 98.12 84 SER A C 1
ATOM 606 O O . SER A 1 84 ? 8.000 2.344 -0.098 1.00 98.12 84 SER A O 1
ATOM 608 N N . SER A 1 85 ? 9.976 1.421 -0.586 1.00 97.31 85 SER A N 1
ATOM 609 C CA . SER A 1 85 ? 10.530 1.673 0.756 1.00 97.31 85 SER A CA 1
ATOM 610 C C . SER A 1 85 ? 10.447 3.154 1.156 1.00 97.31 85 SER A C 1
ATOM 612 O O . SER A 1 85 ? 10.171 3.472 2.311 1.00 97.31 85 SER A O 1
ATOM 614 N N . TYR A 1 86 ? 10.653 4.065 0.197 1.00 97.44 86 TYR A N 1
ATOM 615 C CA . TYR A 1 86 ? 10.541 5.504 0.430 1.00 97.44 86 TYR A CA 1
ATOM 616 C C . TYR A 1 86 ? 9.101 5.910 0.763 1.00 97.44 86 TYR A C 1
ATOM 618 O O . TYR A 1 86 ? 8.873 6.502 1.817 1.00 97.44 86 TYR A O 1
ATOM 626 N N . GLN A 1 87 ? 8.137 5.549 -0.089 1.00 97.94 87 GLN A N 1
ATOM 627 C CA . GLN A 1 87 ? 6.728 5.903 0.109 1.00 97.94 87 GLN A CA 1
ATOM 628 C C . GLN A 1 87 ? 6.195 5.320 1.418 1.00 97.94 87 GLN A C 1
ATOM 630 O O . GLN A 1 87 ? 5.646 6.058 2.233 1.00 97.94 87 GLN A O 1
ATOM 635 N N . TRP A 1 88 ? 6.456 4.037 1.671 1.00 98.31 88 TRP A N 1
ATOM 636 C CA . TRP A 1 88 ? 6.041 3.359 2.894 1.00 98.31 88 TRP A CA 1
ATOM 637 C C . TRP A 1 88 ? 6.575 4.056 4.148 1.00 98.31 88 TRP A C 1
ATOM 639 O O . TRP A 1 88 ? 5.799 4.459 5.015 1.00 98.31 88 TRP A O 1
ATOM 649 N N . SER A 1 89 ? 7.889 4.301 4.214 1.00 97.50 89 SER A N 1
ATOM 650 C CA . SER A 1 89 ? 8.493 4.987 5.365 1.00 97.50 89 SER A CA 1
ATOM 651 C C . SER A 1 89 ? 7.983 6.421 5.538 1.00 97.50 89 SER A C 1
ATOM 653 O O . SER A 1 89 ? 7.873 6.903 6.662 1.00 97.50 89 SER A O 1
ATOM 655 N N . SER A 1 90 ? 7.610 7.097 4.448 1.00 97.69 90 SER A N 1
ATOM 656 C CA . SER A 1 90 ? 7.030 8.437 4.512 1.00 97.69 90 SER A CA 1
ATOM 657 C C . SER A 1 90 ? 5.563 8.449 4.963 1.00 97.69 90 SER A C 1
ATOM 659 O O . SER A 1 90 ? 5.097 9.495 5.412 1.00 97.69 90 SER A O 1
ATOM 661 N N . ILE A 1 91 ? 4.832 7.337 4.822 1.00 98.44 91 ILE A N 1
ATOM 662 C CA . ILE A 1 91 ? 3.399 7.231 5.144 1.00 98.44 91 ILE A CA 1
ATOM 663 C C . ILE A 1 91 ? 3.185 6.651 6.544 1.00 98.44 91 ILE A C 1
ATOM 665 O O . ILE A 1 91 ? 2.377 7.185 7.300 1.00 98.44 91 ILE A O 1
ATOM 669 N N . VAL A 1 92 ? 3.903 5.589 6.919 1.00 98.06 92 VAL A N 1
ATOM 670 C CA . VAL A 1 92 ? 3.723 4.915 8.223 1.00 98.06 92 VAL A CA 1
ATOM 671 C C . VAL A 1 92 ? 4.930 5.035 9.157 1.00 98.06 92 VAL A C 1
ATOM 673 O O . VAL A 1 92 ? 4.871 4.599 10.307 1.00 98.06 92 VAL A O 1
ATOM 676 N N . GLY A 1 93 ? 6.035 5.644 8.715 1.00 97.06 93 GLY A N 1
ATOM 677 C CA . GLY A 1 93 ? 7.257 5.725 9.514 1.00 97.06 93 GLY A CA 1
ATOM 678 C C . GLY A 1 93 ? 7.860 4.340 9.752 1.00 97.06 93 GLY A C 1
ATOM 679 O O . GLY A 1 93 ? 8.111 3.589 8.813 1.00 97.06 93 GLY A O 1
ATOM 680 N N . SER A 1 94 ? 8.096 4.006 11.022 1.00 96.44 94 SER A N 1
ATOM 681 C CA . SER A 1 94 ? 8.539 2.677 11.471 1.00 96.44 94 SER A CA 1
ATOM 682 C C . SER A 1 94 ? 7.400 1.809 12.020 1.00 96.44 94 SER A C 1
ATOM 684 O O . SER A 1 94 ? 7.662 0.746 12.586 1.00 96.44 94 SER A O 1
ATOM 686 N N . LEU A 1 95 ? 6.149 2.267 11.912 1.00 97.44 95 LEU A N 1
ATOM 687 C CA . LEU A 1 95 ? 4.991 1.523 12.391 1.00 97.44 95 LEU A CA 1
ATOM 688 C C . LEU A 1 95 ? 4.700 0.359 11.442 1.00 97.44 95 LEU A C 1
ATOM 690 O O . LEU A 1 95 ? 4.685 0.525 10.223 1.00 97.44 95 LEU A O 1
ATOM 694 N N . SER A 1 96 ? 4.457 -0.821 12.004 1.00 95.56 96 SER A N 1
ATOM 695 C CA . SER A 1 96 ? 4.132 -2.014 11.229 1.00 95.56 96 SER A CA 1
ATOM 696 C C . SER A 1 96 ? 2.626 -2.174 11.028 1.00 95.56 96 SER A C 1
ATOM 698 O O . SER A 1 96 ? 1.806 -1.766 11.854 1.00 95.56 96 SER A O 1
ATOM 700 N N . VAL A 1 97 ? 2.270 -2.825 9.925 1.00 97.06 97 VAL A N 1
ATOM 701 C CA . VAL A 1 97 ? 0.950 -3.426 9.715 1.00 97.06 97 VAL A CA 1
ATOM 702 C C . VAL A 1 97 ? 1.094 -4.942 9.763 1.00 97.06 97 VAL A C 1
ATOM 704 O O . VAL A 1 97 ? 2.195 -5.478 9.642 1.00 97.06 97 VAL A O 1
ATOM 707 N N . SER A 1 98 ? -0.013 -5.641 9.962 1.00 96.69 98 SER A N 1
ATOM 708 C CA . SER A 1 98 ? -0.044 -7.100 10.025 1.00 96.69 98 SER A CA 1
ATOM 709 C C . SER A 1 98 ? -1.124 -7.653 9.107 1.00 96.69 98 SER A C 1
ATOM 711 O O . SER A 1 98 ? -2.103 -6.969 8.826 1.00 96.69 98 SER A O 1
ATOM 713 N N . GLY A 1 99 ? -0.945 -8.889 8.640 1.00 96.81 99 GLY A N 1
ATOM 714 C CA . GLY A 1 99 ? -1.919 -9.582 7.790 1.00 96.81 99 GLY A CA 1
ATOM 715 C C . GLY A 1 99 ? -1.702 -9.415 6.284 1.00 96.81 99 GLY A C 1
ATOM 716 O O . GLY A 1 99 ? -2.319 -10.146 5.515 1.00 96.81 99 GLY A O 1
ATOM 717 N N . ALA A 1 100 ? -0.794 -8.534 5.853 1.00 97.56 100 ALA A N 1
ATOM 718 C CA . ALA A 1 100 ? -0.358 -8.492 4.460 1.00 97.56 100 ALA A CA 1
ATOM 719 C C . ALA A 1 100 ? 0.446 -9.755 4.108 1.00 97.56 100 ALA A C 1
ATOM 721 O O . ALA A 1 100 ? 1.349 -10.156 4.845 1.00 97.56 100 ALA A O 1
ATOM 722 N N . SER A 1 101 ? 0.125 -10.382 2.980 1.00 97.81 101 SER A N 1
ATOM 723 C CA . SER A 1 101 ? 0.762 -11.617 2.516 1.00 97.81 101 SER A CA 1
ATOM 724 C C . SER A 1 101 ? 1.873 -11.390 1.495 1.00 97.81 101 SER A C 1
ATOM 726 O O . SER A 1 101 ? 2.666 -12.301 1.267 1.00 97.81 101 SER A O 1
ATOM 728 N N . ALA A 1 102 ? 1.921 -10.218 0.855 1.00 98.25 102 ALA A N 1
ATOM 729 C CA . ALA A 1 102 ? 2.902 -9.911 -0.180 1.00 98.25 102 ALA A CA 1
ATOM 730 C C . ALA A 1 102 ? 3.139 -8.403 -0.351 1.00 98.25 102 ALA A C 1
ATOM 732 O O . ALA A 1 102 ? 2.210 -7.606 -0.225 1.00 98.25 102 ALA A O 1
ATOM 733 N N . ASP A 1 103 ? 4.365 -8.051 -0.736 1.00 98.75 103 ASP A N 1
ATOM 734 C CA . ASP A 1 103 ? 4.735 -6.721 -1.218 1.00 98.75 103 ASP A CA 1
ATOM 735 C C . ASP A 1 103 ? 4.791 -6.712 -2.757 1.00 98.75 103 ASP A C 1
ATOM 737 O O . ASP A 1 103 ? 5.404 -7.583 -3.389 1.00 98.75 103 ASP A O 1
ATOM 741 N N . TRP A 1 104 ? 4.170 -5.696 -3.357 1.00 98.69 104 TRP A N 1
ATOM 742 C CA . TRP A 1 104 ? 4.335 -5.291 -4.748 1.00 98.69 104 TRP A CA 1
ATOM 743 C C . TRP A 1 104 ? 5.228 -4.050 -4.770 1.00 98.69 104 TRP A C 1
ATOM 745 O O . TRP A 1 104 ? 4.822 -2.940 -4.432 1.00 98.69 104 TRP A O 1
ATOM 755 N N . TYR A 1 105 ? 6.497 -4.259 -5.105 1.00 98.69 105 TYR A N 1
ATOM 756 C CA . TYR A 1 105 ? 7.543 -3.262 -4.943 1.00 98.69 105 TYR A CA 1
ATOM 757 C C . TYR A 1 105 ? 7.645 -2.317 -6.143 1.00 98.69 105 TYR A C 1
ATOM 759 O O . TYR A 1 105 ? 8.033 -2.729 -7.239 1.00 98.69 105 TYR A O 1
ATOM 767 N N . ALA A 1 106 ? 7.399 -1.028 -5.933 1.00 98.25 106 ALA A N 1
ATOM 768 C CA . ALA A 1 106 ? 7.630 0.020 -6.919 1.00 98.25 106 ALA A CA 1
ATOM 769 C C . ALA A 1 106 ? 9.132 0.341 -7.035 1.00 98.25 106 ALA A C 1
ATOM 771 O O . ALA A 1 106 ? 9.696 1.086 -6.232 1.00 98.25 106 ALA A O 1
ATOM 772 N N . SER A 1 107 ? 9.809 -0.218 -8.045 1.00 97.06 107 SER A N 1
ATOM 773 C CA . SER A 1 107 ? 11.274 -0.098 -8.170 1.00 97.06 107 SER A CA 1
ATOM 774 C C . SER A 1 107 ? 11.767 1.241 -8.722 1.00 97.06 107 SER A C 1
ATOM 776 O O . SER A 1 107 ? 12.946 1.570 -8.588 1.00 97.06 107 SER A O 1
ATOM 778 N N . GLY A 1 108 ? 10.905 1.986 -9.421 1.00 95.12 108 GLY A N 1
ATOM 779 C CA . GLY A 1 108 ? 11.291 3.184 -10.175 1.00 95.12 108 GLY A CA 1
ATOM 780 C C . GLY A 1 108 ? 12.193 2.913 -11.393 1.00 95.12 108 GLY A C 1
ATOM 781 O O . GLY A 1 108 ? 12.603 3.856 -12.077 1.00 95.12 108 GLY A O 1
ATOM 782 N N . LEU A 1 109 ? 12.506 1.647 -11.701 1.00 97.00 109 LEU A N 1
ATOM 783 C CA . LEU A 1 109 ? 13.315 1.279 -12.860 1.00 97.00 109 LEU A CA 1
ATOM 784 C C . LEU A 1 109 ? 12.611 1.660 -14.166 1.00 97.00 109 LEU A C 1
ATOM 786 O O . LEU A 1 109 ? 11.392 1.565 -14.290 1.00 97.00 109 LEU A O 1
ATOM 790 N N . ARG A 1 110 ? 13.404 2.032 -15.180 1.00 96.62 110 ARG A N 1
ATOM 791 C CA . ARG A 1 110 ? 12.907 2.383 -16.524 1.00 96.62 110 ARG A CA 1
ATOM 792 C C . ARG A 1 110 ? 12.991 1.245 -17.556 1.00 96.62 110 ARG A C 1
ATOM 794 O O . ARG A 1 110 ? 12.836 1.464 -18.754 1.00 96.62 110 ARG A O 1
ATOM 801 N N . SER A 1 111 ? 13.332 0.038 -17.100 1.00 95.31 111 SER A N 1
ATOM 802 C CA . SER A 1 111 ? 13.390 -1.193 -17.900 1.00 95.31 111 SER A CA 1
ATOM 803 C C . SER A 1 111 ? 13.460 -2.421 -16.986 1.00 95.31 111 SER A C 1
ATOM 805 O O . SER A 1 111 ? 13.925 -2.316 -15.852 1.00 95.31 111 SER A O 1
ATOM 807 N N . GLY A 1 112 ? 13.104 -3.600 -17.503 1.00 94.88 112 GLY A N 1
ATOM 808 C CA . GLY A 1 112 ? 13.117 -4.853 -16.737 1.00 94.88 112 GLY A CA 1
ATOM 809 C C . GLY A 1 112 ? 14.505 -5.456 -16.471 1.00 94.88 112 GLY A C 1
ATOM 810 O O . GLY A 1 112 ? 14.597 -6.491 -15.823 1.00 94.88 112 GLY A O 1
ATOM 811 N N . LYS A 1 113 ? 15.605 -4.847 -16.942 1.00 95.44 113 LYS A N 1
ATOM 812 C CA . LYS A 1 113 ? 16.955 -5.456 -16.901 1.00 95.44 113 LYS A CA 1
ATOM 813 C C . LYS A 1 113 ? 17.444 -5.840 -15.497 1.00 95.44 113 LYS A C 1
ATOM 815 O O . LYS A 1 113 ? 18.237 -6.766 -15.372 1.00 95.44 113 LYS A O 1
ATOM 820 N N . HIS A 1 114 ? 16.996 -5.128 -14.464 1.00 95.31 114 HIS A N 1
ATOM 821 C CA . HIS A 1 114 ? 17.450 -5.314 -13.079 1.00 95.31 114 HIS A CA 1
ATOM 822 C C . HIS A 1 114 ? 16.307 -5.605 -12.103 1.00 95.31 114 HIS A C 1
ATOM 824 O O . HIS A 1 114 ? 16.506 -5.571 -10.893 1.00 95.31 114 HIS A O 1
ATOM 830 N N . VAL A 1 115 ? 15.111 -5.897 -12.617 1.00 96.94 115 VAL A N 1
ATOM 831 C CA . VAL A 1 115 ? 13.895 -6.001 -11.805 1.00 96.94 115 VAL A CA 1
ATOM 832 C C . VAL A 1 115 ? 13.969 -7.146 -10.784 1.00 96.94 115 VAL A C 1
ATOM 834 O O . VAL A 1 115 ? 13.638 -6.955 -9.618 1.00 96.94 115 VAL A O 1
ATOM 837 N N . ALA A 1 116 ? 14.544 -8.289 -11.173 1.00 97.31 116 ALA A N 1
ATOM 838 C CA . ALA A 1 116 ? 14.694 -9.460 -10.308 1.00 97.31 116 ALA A CA 1
ATOM 839 C C . ALA A 1 116 ? 15.578 -9.211 -9.068 1.00 97.31 116 ALA A C 1
ATOM 841 O O . ALA A 1 116 ? 15.470 -9.933 -8.080 1.00 97.31 116 ALA A O 1
ATOM 842 N N . ALA A 1 117 ? 16.430 -8.176 -9.076 1.00 96.94 117 ALA A N 1
ATOM 843 C CA . ALA A 1 117 ? 17.244 -7.820 -7.911 1.00 96.94 117 ALA A CA 1
ATOM 844 C C . ALA A 1 117 ? 16.395 -7.343 -6.715 1.00 96.94 117 ALA A C 1
ATOM 846 O O . ALA A 1 117 ? 16.864 -7.390 -5.578 1.00 96.94 117 ALA A O 1
ATOM 847 N N . TYR A 1 118 ? 15.153 -6.919 -6.965 1.00 97.81 118 TYR A N 1
ATOM 848 C CA . TYR A 1 118 ? 14.211 -6.452 -5.948 1.00 97.81 118 TYR A CA 1
ATOM 849 C C . TYR A 1 118 ? 13.283 -7.553 -5.415 1.00 97.81 118 TYR A C 1
ATOM 851 O O . TYR A 1 118 ? 12.515 -7.290 -4.503 1.00 97.81 118 TYR A O 1
ATOM 859 N N . CYS A 1 119 ? 13.383 -8.795 -5.899 1.00 97.81 119 CYS A N 1
ATOM 860 C CA . CYS A 1 119 ? 12.595 -9.916 -5.367 1.00 97.81 119 CYS A CA 1
ATOM 861 C C . CYS A 1 119 ? 13.053 -10.396 -3.977 1.00 97.81 119 CYS A C 1
ATOM 863 O O . CYS A 1 119 ? 12.402 -11.220 -3.341 1.00 97.81 119 CYS A O 1
ATOM 865 N N . GLY A 1 120 ? 14.213 -9.936 -3.503 1.00 94.62 120 GLY A N 1
ATOM 866 C CA . GLY A 1 120 ? 14.759 -10.340 -2.211 1.00 94.62 120 GLY A CA 1
ATOM 867 C C . GLY A 1 120 ? 14.140 -9.589 -1.030 1.00 94.62 120 GLY A C 1
ATOM 868 O O . GLY A 1 120 ? 13.686 -8.454 -1.152 1.00 94.62 120 GLY A O 1
ATOM 869 N N . SER A 1 121 ? 14.261 -10.167 0.167 1.00 94.50 121 SER A N 1
ATOM 870 C CA . SER A 1 121 ? 13.769 -9.580 1.428 1.00 94.50 121 SER A CA 1
ATOM 871 C C . SER A 1 121 ? 14.333 -8.195 1.764 1.00 94.50 121 SER A C 1
ATOM 873 O O . SER A 1 121 ? 13.766 -7.488 2.585 1.00 94.50 121 SER A O 1
ATOM 875 N N . ARG A 1 122 ? 15.427 -7.766 1.122 1.00 95.56 122 ARG A N 1
ATOM 876 C CA . ARG A 1 122 ? 15.975 -6.408 1.281 1.00 95.56 122 ARG A CA 1
ATOM 877 C C . ARG A 1 122 ? 15.057 -5.313 0.737 1.00 95.56 122 ARG A C 1
ATOM 879 O O . ARG A 1 122 ? 15.203 -4.170 1.150 1.00 95.56 122 ARG A O 1
ATOM 886 N N . ALA A 1 123 ? 14.176 -5.647 -0.205 1.00 97.00 123 ALA A N 1
ATOM 887 C CA . ALA A 1 123 ? 13.215 -4.713 -0.781 1.00 97.00 123 ALA A CA 1
ATOM 888 C C . ALA A 1 123 ? 11.857 -4.733 -0.056 1.00 97.00 123 ALA A C 1
ATOM 890 O O . ALA A 1 123 ? 11.075 -3.807 -0.238 1.00 97.00 123 ALA A O 1
ATOM 891 N N . SER A 1 124 ? 11.593 -5.733 0.795 1.00 97.50 124 SER A N 1
ATOM 892 C CA . SER A 1 124 ? 10.381 -5.771 1.626 1.00 97.50 124 SER A CA 1
ATOM 893 C C . SER A 1 124 ? 10.284 -4.502 2.470 1.00 97.50 124 SER A C 1
ATOM 895 O O . SER A 1 124 ? 11.210 -4.177 3.217 1.00 97.50 124 SER A O 1
ATOM 897 N N . PHE A 1 125 ? 9.149 -3.815 2.384 1.00 97.81 125 PHE A N 1
ATOM 898 C CA . PHE A 1 125 ? 8.874 -2.599 3.143 1.00 97.81 125 PHE A CA 1
ATOM 899 C C . PHE A 1 125 ? 7.853 -2.837 4.259 1.00 97.81 125 PHE A C 1
ATOM 901 O O . PHE A 1 125 ? 7.973 -2.221 5.316 1.00 97.81 125 PHE A O 1
ATOM 908 N N . SER A 1 126 ? 6.892 -3.749 4.070 1.00 96.69 126 SER A N 1
ATOM 909 C CA . SER A 1 126 ? 5.862 -4.041 5.078 1.00 96.69 126 SER A CA 1
ATOM 910 C C . SER A 1 126 ? 6.283 -5.143 6.058 1.00 96.69 126 SER A C 1
ATOM 912 O O . SER A 1 126 ? 5.707 -5.274 7.137 1.00 96.69 126 SER A O 1
ATOM 914 N N . GLY A 1 127 ? 7.301 -5.928 5.686 1.00 96.06 127 GLY A N 1
ATOM 915 C CA . GLY A 1 127 ? 7.690 -7.172 6.353 1.00 96.06 127 GLY A CA 1
ATOM 916 C C . GLY A 1 127 ? 7.169 -8.427 5.641 1.00 96.06 127 GLY A C 1
ATOM 917 O O . GLY A 1 127 ? 7.591 -9.531 5.988 1.00 96.06 127 GLY A O 1
ATOM 918 N N . ALA A 1 128 ? 6.288 -8.275 4.647 1.00 97.69 128 ALA A N 1
ATOM 919 C CA . ALA A 1 128 ? 5.830 -9.351 3.776 1.00 97.69 128 ALA A CA 1
ATOM 920 C C . ALA A 1 128 ? 6.853 -9.663 2.657 1.00 97.69 128 ALA A C 1
ATOM 922 O O . ALA A 1 128 ? 7.662 -8.811 2.286 1.00 97.69 128 ALA A O 1
ATOM 923 N N . PRO A 1 129 ? 6.857 -10.881 2.084 1.00 98.19 129 PRO A N 1
ATOM 924 C CA . PRO A 1 129 ? 7.733 -11.204 0.959 1.00 98.19 129 PRO A CA 1
ATOM 925 C C . PRO A 1 129 ? 7.378 -10.387 -0.292 1.00 98.19 129 PRO A C 1
ATOM 927 O O . PRO A 1 129 ? 6.206 -10.238 -0.638 1.00 98.19 129 PRO A O 1
ATOM 930 N N . VAL A 1 130 ? 8.392 -9.921 -1.026 1.00 98.62 130 VAL A N 1
ATOM 931 C CA . VAL A 1 130 ? 8.185 -9.271 -2.329 1.00 98.62 130 VAL A CA 1
ATOM 932 C C . VAL A 1 130 ? 7.792 -10.329 -3.355 1.00 98.62 130 VAL A C 1
ATOM 934 O O . VAL A 1 130 ? 8.583 -11.220 -3.653 1.00 98.62 130 VAL A O 1
ATOM 937 N N . SER A 1 131 ? 6.570 -10.235 -3.880 1.00 98.12 131 SER A N 1
ATOM 938 C CA . SER A 1 131 ? 6.033 -11.182 -4.877 1.00 98.12 131 SER A CA 1
ATOM 939 C C . SER A 1 131 ? 5.900 -10.556 -6.265 1.00 98.12 131 SER A C 1
ATOM 941 O O . SER A 1 131 ? 5.878 -11.258 -7.271 1.00 98.12 131 SER A O 1
ATOM 943 N N . ILE A 1 132 ? 5.818 -9.226 -6.337 1.00 98.38 132 ILE A N 1
ATOM 944 C CA . ILE A 1 132 ? 5.754 -8.485 -7.598 1.00 98.38 132 ILE A CA 1
ATOM 945 C C . ILE A 1 132 ? 6.701 -7.294 -7.505 1.00 98.38 132 ILE A C 1
ATOM 947 O O . ILE A 1 132 ? 6.814 -6.661 -6.458 1.00 98.38 132 ILE A O 1
ATOM 951 N N . VAL A 1 133 ? 7.371 -6.956 -8.600 1.00 98.62 133 VAL A N 1
ATOM 952 C CA . VAL A 1 133 ? 8.151 -5.723 -8.721 1.00 98.62 133 VAL A CA 1
ATOM 953 C C . VAL A 1 133 ? 7.666 -4.944 -9.939 1.00 98.62 133 VAL A C 1
ATOM 955 O O . VAL A 1 133 ? 7.733 -5.442 -11.065 1.00 98.62 133 VAL A O 1
ATOM 958 N N . GLN A 1 134 ? 7.227 -3.707 -9.720 1.00 98.38 134 GLN A N 1
ATOM 959 C CA . GLN A 1 134 ? 6.837 -2.784 -10.780 1.00 98.38 134 GLN A CA 1
ATOM 960 C C . GLN A 1 134 ? 8.054 -2.031 -11.328 1.00 98.38 134 GLN A C 1
ATOM 962 O O . GLN A 1 134 ? 8.914 -1.556 -10.577 1.00 98.38 134 GLN A O 1
ATOM 967 N N . TYR A 1 135 ? 8.106 -1.865 -12.644 1.00 97.81 135 TYR A N 1
ATOM 968 C CA . TYR A 1 135 ? 8.995 -0.959 -13.367 1.00 97.81 135 TYR A CA 1
ATOM 969 C C . TYR A 1 135 ? 8.220 -0.259 -14.490 1.00 97.81 135 TYR A C 1
ATOM 971 O O . TYR A 1 135 ? 7.170 -0.722 -14.917 1.00 97.81 135 TYR A O 1
ATOM 979 N N . VAL A 1 136 ? 8.743 0.845 -15.018 1.00 96.12 136 VAL A N 1
ATOM 980 C CA . VAL A 1 136 ? 8.053 1.645 -16.043 1.00 96.12 136 VAL A CA 1
ATOM 981 C C . VAL A 1 136 ? 8.820 1.582 -17.355 1.00 96.12 136 VAL A C 1
ATOM 983 O O . VAL A 1 136 ? 10.004 1.883 -17.391 1.00 96.12 136 VAL A O 1
ATOM 986 N N . THR A 1 137 ? 8.172 1.255 -18.470 1.00 95.12 137 THR A N 1
ATOM 987 C CA . THR A 1 137 ? 8.788 1.342 -19.808 1.00 95.12 137 THR A CA 1
ATOM 988 C C . THR A 1 137 ? 7.921 2.205 -20.710 1.00 95.12 137 THR A C 1
ATOM 990 O O . THR A 1 137 ? 6.742 1.915 -20.876 1.00 95.12 137 THR A O 1
ATOM 993 N N . SER A 1 138 ? 8.491 3.265 -21.293 1.00 90.88 138 SER A N 1
ATOM 994 C CA . SER A 1 138 ? 7.773 4.187 -22.195 1.00 90.88 138 SER A CA 1
ATOM 995 C C . SER A 1 138 ? 6.432 4.684 -21.626 1.00 90.88 138 SER A C 1
ATOM 997 O O . SER A 1 138 ? 5.416 4.667 -22.313 1.00 90.88 138 SER A O 1
ATOM 999 N N . SER A 1 139 ? 6.436 5.097 -20.353 1.00 89.50 139 SER A N 1
ATOM 1000 C CA . SER A 1 139 ? 5.257 5.580 -19.608 1.00 89.50 139 SER A CA 1
ATOM 1001 C C . SER A 1 139 ? 4.164 4.542 -19.344 1.00 89.50 139 SER A C 1
ATOM 1003 O O . SER A 1 139 ? 3.056 4.914 -18.982 1.00 89.50 139 SER A O 1
ATOM 1005 N N . THR A 1 140 ? 4.446 3.253 -19.528 1.00 95.12 140 THR A N 1
ATOM 1006 C CA . THR A 1 140 ? 3.534 2.186 -19.117 1.00 95.12 140 THR A CA 1
ATOM 1007 C C . THR A 1 140 ? 4.155 1.356 -18.009 1.00 95.12 140 THR A C 1
ATOM 1009 O O . THR A 1 140 ? 5.323 0.958 -18.112 1.00 95.12 140 THR A O 1
ATOM 1012 N N . ASP A 1 141 ? 3.351 1.0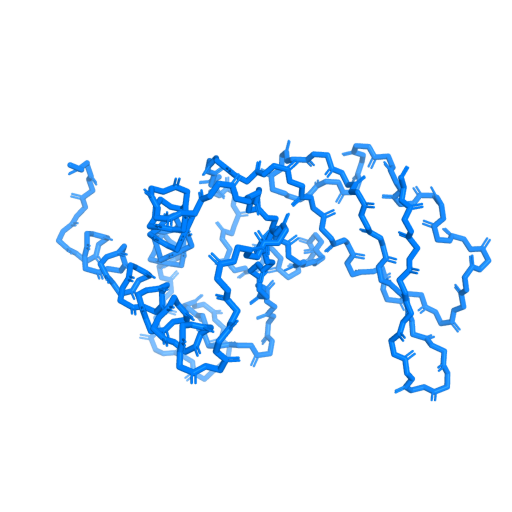46 -17.001 1.00 95.88 141 ASP A N 1
ATOM 1013 C CA . ASP A 1 141 ? 3.750 0.160 -15.920 1.00 95.88 141 ASP A CA 1
ATOM 1014 C C . ASP A 1 141 ? 3.886 -1.275 -16.433 1.00 95.88 141 ASP A C 1
ATOM 1016 O O . ASP A 1 141 ? 3.237 -1.721 -17.393 1.00 95.88 141 ASP A O 1
ATOM 1020 N N . ARG A 1 142 ? 4.853 -1.973 -15.856 1.00 97.88 142 ARG A N 1
ATOM 1021 C CA . ARG A 1 142 ? 5.195 -3.354 -16.149 1.00 97.88 142 ARG A CA 1
ATOM 1022 C C . ARG A 1 142 ? 5.519 -4.039 -14.841 1.00 97.88 142 ARG A C 1
ATOM 1024 O O . ARG A 1 142 ? 6.283 -3.513 -14.036 1.00 97.88 142 ARG A O 1
ATOM 1031 N N . ASP A 1 143 ? 5.031 -5.258 -14.714 1.00 97.94 143 ASP A N 1
ATOM 1032 C CA . ASP A 1 143 ? 5.162 -6.028 -13.491 1.00 97.94 143 ASP A CA 1
ATOM 1033 C C . ASP A 1 143 ? 5.955 -7.295 -13.748 1.00 97.94 143 ASP A C 1
ATOM 1035 O O . ASP A 1 143 ? 5.766 -7.994 -14.747 1.00 97.94 143 ASP A O 1
ATOM 1039 N N . PHE A 1 144 ? 6.893 -7.559 -12.851 1.00 98.19 144 PHE A N 1
ATOM 1040 C CA . PHE A 1 144 ? 7.673 -8.780 -12.829 1.00 98.19 144 PHE A CA 1
ATOM 1041 C C . PHE A 1 144 ? 7.251 -9.610 -11.623 1.00 98.19 144 PHE A C 1
ATOM 1043 O O . PHE A 1 144 ? 7.354 -9.136 -10.492 1.00 98.19 144 PHE A O 1
ATOM 1050 N N . ALA A 1 145 ? 6.790 -10.835 -11.872 1.00 97.62 145 ALA A N 1
ATOM 1051 C CA . ALA A 1 145 ? 6.503 -11.799 -10.821 1.00 97.62 145 ALA A CA 1
ATOM 1052 C C . ALA A 1 145 ? 7.810 -12.407 -10.298 1.00 97.62 145 ALA A C 1
ATOM 1054 O O . ALA A 1 145 ? 8.605 -12.945 -11.076 1.00 97.62 145 ALA A O 1
ATOM 1055 N N . CYS A 1 146 ? 8.001 -12.293 -8.990 1.00 96.62 146 CYS A N 1
ATOM 1056 C CA . CYS A 1 146 ? 8.940 -13.086 -8.217 1.00 96.62 146 CYS A CA 1
ATOM 1057 C C . CYS A 1 146 ? 8.266 -14.431 -7.863 1.00 96.62 146 CYS A C 1
ATOM 1059 O O . CYS A 1 146 ? 9.019 -15.410 -7.706 1.00 96.62 146 CYS A O 1
#

Foldseek 3Di:
DDDDPLLVVLLVLLLVVLVVVVVVCVVVVVPADQAEEAEQFLVDDAAQHPPDPHPPLSSLQSSVLSNLVNCVVVHPHAYAYEDWLVSLCSRNNPDAHDRHAEYAHEPQAQDPPCQVVCQDPVGDNRSHGHQWYWYHHPNDIDIDGD

Nearest PDB structures (foldseek):
  7f7j-assembly1_B  TM=5.320E-01  e=7.080E-01  Echinochloa colona
  3grp-assembly1_B  TM=4.048E-01  e=3.826E+00  Bartonella henselae str. Houston-1

Solvent-accessible surface area (backbone atoms only — not comparable to full-atom values): 7964 Å² total; per-residue (Å²): 133,86,75,53,74,64,33,50,50,27,16,50,50,19,28,53,53,34,53,50,51,54,51,48,38,48,75,72,70,50,87,74,62,84,49,46,72,44,85,46,50,77,91,55,95,44,33,57,37,92,97,46,98,42,71,58,26,62,35,42,39,28,18,53,35,18,27,42,55,43,41,58,74,74,40,93,27,54,39,27,38,32,30,31,58,68,37,41,39,64,38,30,54,90,61,74,61,70,81,57,66,25,25,32,33,50,66,81,36,71,50,76,90,63,49,74,74,50,42,40,74,87,51,33,67,69,77,26,53,26,44,32,34,36,27,36,46,96,93,36,84,44,78,43,82,95

Secondary structure (DSSP, 8-state):
--S-HHHHHHHHHHHHHHHHHHHHHHHTT--S-S-EEEE--TTS--TTSTT-S---HHHHHHHHHHHHHHHHHH-SS-EEEEE-HHHHHHHHTT----S--EEEEE---SSGGGGGGGSSTTS-SSSS-EEEEEEEETTEEEEEE-